Protein AF-A0A550GRB0-F1 (afdb_monomer_lite)

pLDDT: mean 86.87, std 11.33, range [52.47, 97.06]

Radius of gyration: 20.3 Å; chains: 1; bounding box: 44×38×57 Å

Sequence (94 aa):
MKKATAILFLLLFSFMLISNYNGATIRSIVGDSLRVERVSIDADGYTLSGVLFVPSDIQSDDLRPAVVCAHGLTHAKETMSGFALEIVRRGMVA

Foldseek 3Di:
DVVVVVVVVVVVVVVVVVVVVVVVVVVVVLVVQWDWDWDWDDDPPDIDIAIKIAGNPDDPPDDAAEDDDDDDPPDDRCPCVVVQSVCVVVVHMD

Structure (mmCIF, N/CA/C/O back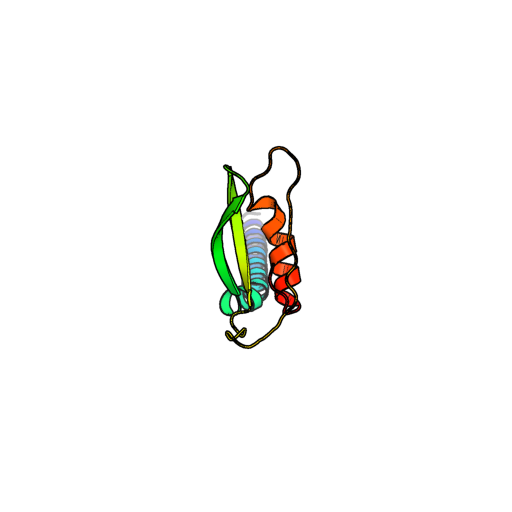bone):
data_AF-A0A550GRB0-F1
#
_entry.id   AF-A0A550GRB0-F1
#
loop_
_atom_site.group_PDB
_atom_site.id
_atom_site.type_symbol
_atom_site.label_atom_id
_atom_site.label_alt_id
_atom_site.label_comp_id
_atom_site.label_asym_id
_atom_site.label_entity_id
_atom_site.label_seq_id
_atom_site.pdbx_PDB_ins_code
_atom_site.Cartn_x
_atom_site.Cartn_y
_atom_site.Cartn_z
_atom_site.occupancy
_atom_site.B_iso_or_equiv
_atom_site.auth_seq_id
_atom_site.auth_comp_id
_atom_site.auth_asym_id
_atom_site.auth_atom_id
_atom_site.pdbx_PDB_model_num
ATOM 1 N N . MET A 1 1 ? -26.128 18.264 39.961 1.00 59.88 1 MET A N 1
ATOM 2 C CA . MET A 1 1 ? -25.414 18.657 38.723 1.00 59.88 1 MET A CA 1
ATOM 3 C C . MET A 1 1 ? -24.051 17.975 38.598 1.00 59.88 1 MET A C 1
ATOM 5 O O . MET A 1 1 ? -23.909 17.170 37.696 1.00 59.88 1 MET A O 1
ATOM 9 N N . LYS A 1 2 ? -23.100 18.152 39.533 1.00 75.75 2 LYS A N 1
ATOM 10 C CA . LYS A 1 2 ? -21.735 17.576 39.430 1.00 75.75 2 LYS A CA 1
ATOM 11 C C . LYS A 1 2 ? -21.661 16.041 39.249 1.00 75.75 2 LYS A C 1
ATOM 13 O O . LYS A 1 2 ? -20.881 15.574 38.430 1.00 75.75 2 LYS A O 1
ATOM 18 N N . LYS A 1 3 ? -22.491 15.256 39.958 1.00 81.94 3 LYS A N 1
ATOM 19 C CA . LYS A 1 3 ? -22.518 13.778 39.828 1.00 81.94 3 LYS A CA 1
ATOM 20 C C . LYS A 1 3 ? -23.028 13.300 38.462 1.00 81.94 3 LYS A C 1
ATOM 22 O O . LYS A 1 3 ? -22.433 12.409 37.876 1.00 81.94 3 LYS A O 1
ATOM 27 N N . ALA A 1 4 ? -24.093 13.914 37.944 1.00 86.56 4 ALA A N 1
ATOM 28 C CA . ALA A 1 4 ? -24.646 13.571 36.631 1.00 86.56 4 ALA A CA 1
ATOM 29 C C . ALA A 1 4 ? -23.654 13.896 35.502 1.00 86.56 4 ALA A C 1
ATOM 31 O O . ALA A 1 4 ? -23.470 13.092 34.596 1.00 86.56 4 ALA A O 1
ATOM 32 N N . THR A 1 5 ? -22.948 15.027 35.604 1.00 91.19 5 THR A N 1
ATOM 33 C CA . THR A 1 5 ? -21.879 15.392 34.665 1.00 91.19 5 THR A CA 1
ATOM 34 C C . THR A 1 5 ? -20.707 14.407 34.718 1.00 91.19 5 THR A C 1
ATOM 36 O O . THR A 1 5 ? -20.203 14.016 33.672 1.00 91.19 5 THR A O 1
ATOM 39 N N . ALA A 1 6 ? -20.305 13.955 35.912 1.00 91.88 6 ALA A N 1
ATOM 40 C CA . ALA A 1 6 ? -19.247 12.952 36.062 1.00 91.88 6 ALA A CA 1
ATOM 41 C C . ALA A 1 6 ? -19.639 11.587 35.467 1.00 91.88 6 ALA A C 1
ATOM 43 O O . ALA A 1 6 ? -18.829 10.955 34.794 1.00 91.88 6 ALA A O 1
ATOM 44 N N . ILE A 1 7 ? -20.890 11.156 35.663 1.00 94.38 7 ILE A N 1
ATOM 45 C CA . ILE A 1 7 ? -21.413 9.916 35.071 1.00 94.38 7 ILE A CA 1
ATOM 46 C C . ILE A 1 7 ? -21.434 10.020 33.543 1.00 94.38 7 ILE A C 1
ATOM 48 O O . ILE A 1 7 ? -20.953 9.113 32.869 1.00 94.38 7 ILE A O 1
ATOM 52 N N . LEU A 1 8 ? -21.928 11.134 32.993 1.00 95.12 8 LEU A N 1
ATOM 53 C CA . LEU A 1 8 ? -21.944 11.360 31.547 1.00 95.12 8 LEU A CA 1
ATOM 54 C C . LEU A 1 8 ? -20.527 11.345 30.957 1.00 95.12 8 LEU A C 1
ATOM 56 O O . LEU A 1 8 ? -20.301 10.723 29.922 1.00 95.12 8 LEU A O 1
ATOM 60 N N . PHE A 1 9 ? -19.568 11.980 31.635 1.00 96.06 9 PHE A N 1
ATOM 61 C CA . PHE A 1 9 ? -18.169 11.978 31.216 1.00 96.06 9 PHE A CA 1
ATOM 62 C C . PHE A 1 9 ? -17.589 10.560 31.165 1.00 96.06 9 PHE A C 1
ATOM 64 O O . PHE A 1 9 ? -17.008 10.177 30.154 1.00 96.06 9 PHE A O 1
ATOM 71 N N . LEU A 1 10 ? -17.790 9.755 32.213 1.00 96.44 10 LEU A N 1
ATOM 72 C CA . LEU A 1 10 ? -17.308 8.370 32.253 1.00 96.44 10 LEU A CA 1
ATOM 73 C C . LEU A 1 10 ? -17.937 7.496 31.163 1.00 96.44 10 LEU A C 1
ATOM 75 O O . LEU A 1 10 ? -17.269 6.616 30.619 1.00 96.44 10 LEU A O 1
ATOM 79 N N . LEU A 1 11 ? -19.202 7.751 30.828 1.00 97.06 11 LEU A N 1
ATOM 80 C CA . LEU A 1 11 ? -19.925 7.017 29.795 1.00 97.06 11 LEU A CA 1
ATOM 81 C C . LEU A 1 11 ? -19.369 7.342 28.401 1.00 97.06 11 LEU A C 1
ATOM 83 O O . LEU A 1 11 ? -19.032 6.429 27.650 1.00 97.06 11 LEU A O 1
ATOM 87 N N . LEU A 1 12 ? -19.175 8.627 28.091 1.00 96.94 12 LEU A N 1
ATOM 88 C CA . LEU A 1 12 ? -18.543 9.064 26.840 1.00 96.94 12 LEU A CA 1
ATOM 89 C C . LEU A 1 12 ? -17.092 8.583 26.734 1.00 96.94 12 LEU A C 1
ATOM 91 O O . LEU A 1 12 ? -16.666 8.130 25.673 1.00 96.94 12 LEU A O 1
ATOM 95 N N . PHE A 1 13 ? -16.347 8.627 27.837 1.00 96.62 13 PHE A N 1
ATOM 96 C CA . PHE A 1 13 ? -14.968 8.155 27.880 1.00 96.62 13 PHE A CA 1
ATOM 97 C C . PHE A 1 13 ? -14.878 6.639 27.662 1.00 96.62 13 PHE A C 1
ATOM 99 O O . PHE A 1 13 ? -14.068 6.186 26.857 1.00 96.62 13 PHE A O 1
ATOM 106 N N . SER A 1 14 ? -15.759 5.848 28.288 1.00 95.94 14 SER A N 1
ATOM 107 C CA . SER A 1 14 ? -15.852 4.407 28.006 1.00 95.94 14 SER A CA 1
ATOM 108 C C . SER A 1 14 ? -16.210 4.137 26.551 1.00 95.94 14 SER A C 1
ATOM 110 O O . SER A 1 14 ? -15.589 3.285 25.923 1.00 95.94 14 SER A O 1
ATOM 112 N N . PHE A 1 15 ? -17.168 4.877 25.987 1.00 96.44 15 PHE A N 1
ATOM 113 C CA . PHE A 1 15 ? -17.549 4.721 24.585 1.00 96.44 15 PHE A CA 1
ATOM 114 C C . PHE A 1 15 ? -16.372 5.012 23.641 1.00 96.44 15 PHE A C 1
ATOM 116 O O . PHE A 1 15 ? -16.116 4.243 22.714 1.00 96.44 15 PHE A O 1
ATOM 123 N N . MET A 1 16 ? -15.592 6.060 23.927 1.00 96.12 16 MET A N 1
ATOM 124 C CA . MET A 1 16 ? -14.361 6.378 23.200 1.00 96.12 16 MET A CA 1
ATOM 125 C C . MET A 1 16 ? -13.354 5.220 23.269 1.00 96.12 16 MET A C 1
ATOM 127 O O . MET A 1 16 ? -12.856 4.784 22.232 1.00 96.12 16 MET A O 1
ATOM 131 N N . LEU A 1 17 ? -13.094 4.668 24.459 1.00 94.88 17 LEU A N 1
ATOM 132 C CA . LEU A 1 17 ? -12.156 3.552 24.628 1.00 94.88 17 LEU A CA 1
ATOM 133 C C . LEU A 1 17 ? -12.616 2.283 23.898 1.00 94.88 17 LEU A C 1
ATOM 135 O O . LEU A 1 17 ? -11.814 1.650 23.210 1.00 94.88 17 LEU A O 1
ATOM 139 N N . ILE A 1 18 ? -13.905 1.943 23.992 1.00 93.75 18 ILE A N 1
ATOM 140 C CA . ILE A 1 18 ? -14.492 0.786 23.304 1.00 93.75 18 ILE A CA 1
ATOM 141 C C . ILE A 1 18 ? -14.381 0.966 21.787 1.00 93.75 18 ILE A C 1
ATOM 143 O O . ILE A 1 18 ? -13.948 0.047 21.092 1.00 93.75 18 ILE A O 1
ATOM 147 N N . SER A 1 19 ? -14.718 2.144 21.257 1.00 88.25 19 SER A N 1
ATOM 148 C CA . SER A 1 19 ? -14.611 2.416 19.818 1.00 88.25 19 SER A CA 1
ATOM 149 C C . SER A 1 19 ? -13.167 2.301 19.310 1.00 88.25 19 SER A C 1
ATOM 151 O O . SER A 1 19 ? -12.925 1.678 18.277 1.00 88.25 19 SER A O 1
ATOM 153 N N . ASN A 1 20 ? -12.193 2.802 20.078 1.00 87.38 20 ASN A N 1
ATOM 154 C CA . ASN A 1 20 ? -10.777 2.710 19.737 1.00 87.38 20 ASN A CA 1
ATOM 155 C C . ASN A 1 20 ? -10.266 1.260 19.747 1.00 87.38 20 ASN A C 1
ATOM 157 O O . ASN A 1 20 ? -9.535 0.863 18.842 1.00 87.38 20 ASN A O 1
ATOM 161 N N . TYR A 1 21 ? -10.680 0.451 20.729 1.00 85.81 21 TYR A N 1
ATOM 162 C CA . TYR A 1 21 ? -10.324 -0.969 20.791 1.00 85.81 21 TYR A CA 1
ATOM 163 C C . TYR A 1 21 ? -10.863 -1.752 19.583 1.00 85.81 21 TYR A C 1
ATOM 165 O O . TYR A 1 21 ? -10.113 -2.487 18.945 1.00 85.81 21 TYR A O 1
ATOM 173 N N . ASN A 1 22 ? -12.130 -1.534 19.212 1.00 80.19 22 ASN A N 1
ATOM 174 C CA . ASN A 1 22 ? -12.727 -2.162 18.027 1.00 80.19 22 ASN A CA 1
ATOM 175 C C . ASN A 1 22 ? -12.051 -1.706 16.719 1.00 80.19 22 ASN A C 1
ATOM 177 O O . ASN A 1 22 ? -11.843 -2.503 15.807 1.00 80.19 22 ASN A O 1
ATOM 181 N N . GLY A 1 23 ? -11.658 -0.432 16.619 1.00 74.19 23 GLY A N 1
ATOM 182 C CA . GLY A 1 23 ? -10.882 0.057 15.477 1.00 74.19 23 GLY A CA 1
ATOM 183 C C . GLY A 1 23 ? -9.491 -0.582 15.382 1.00 74.19 23 GLY A C 1
ATOM 184 O O . GLY A 1 23 ? -8.991 -0.831 14.282 1.00 74.19 23 GLY A O 1
ATOM 185 N N . ALA A 1 24 ? -8.865 -0.881 16.523 1.00 66.25 24 ALA A N 1
ATOM 186 C CA . ALA A 1 24 ? -7.559 -1.527 16.574 1.00 66.25 24 ALA A CA 1
ATOM 187 C C . ALA A 1 24 ? -7.608 -2.996 16.126 1.00 66.25 24 ALA A C 1
ATOM 189 O O . ALA A 1 24 ? -6.722 -3.413 15.385 1.00 66.25 24 ALA A O 1
ATOM 190 N N . THR A 1 25 ? -8.640 -3.759 16.497 1.00 64.56 25 THR A N 1
ATOM 191 C CA . THR A 1 25 ? -8.786 -5.169 16.084 1.00 64.56 25 THR A CA 1
ATOM 192 C C . THR A 1 25 ? -9.108 -5.323 14.598 1.00 64.56 25 THR A C 1
ATOM 194 O O . THR A 1 25 ? -8.573 -6.212 13.940 1.00 64.56 25 THR A O 1
ATOM 197 N N . ILE A 1 26 ? -9.902 -4.420 14.014 1.00 62.91 26 ILE A N 1
ATOM 198 C CA . ILE A 1 26 ? -10.137 -4.408 12.558 1.00 62.91 26 ILE A CA 1
ATOM 199 C C . ILE A 1 26 ? -8.834 -4.110 11.797 1.00 62.91 26 ILE A C 1
ATOM 201 O O . ILE A 1 26 ? -8.573 -4.704 10.752 1.00 62.91 26 ILE A O 1
ATOM 205 N N . ARG A 1 27 ? -7.989 -3.217 12.332 1.00 56.50 27 ARG A N 1
ATOM 206 C CA . ARG A 1 27 ? -6.662 -2.925 11.769 1.00 56.50 27 ARG A CA 1
ATOM 207 C C . ARG A 1 27 ? -5.655 -4.057 11.983 1.00 56.50 27 ARG A C 1
ATOM 209 O O . ARG A 1 27 ? -4.819 -4.265 11.109 1.00 56.50 27 ARG A O 1
ATOM 216 N N . SER A 1 28 ? -5.705 -4.777 13.106 1.00 52.47 28 SER A N 1
ATOM 217 C CA . SER A 1 28 ? -4.722 -5.823 13.423 1.00 52.47 28 SER A CA 1
ATOM 218 C C . SER A 1 28 ? -4.838 -7.046 12.517 1.00 52.47 28 SER A C 1
ATOM 220 O O . SER A 1 28 ? -3.816 -7.652 12.224 1.00 52.47 28 SER A O 1
ATOM 222 N N . ILE A 1 29 ? -6.034 -7.348 11.990 1.00 53.72 29 ILE A N 1
ATOM 223 C CA . ILE A 1 29 ? -6.214 -8.381 10.949 1.00 53.72 29 ILE A CA 1
ATOM 224 C C . ILE A 1 29 ? -5.335 -8.087 9.726 1.00 53.72 29 ILE A C 1
ATOM 226 O O . ILE A 1 29 ? -4.865 -9.009 9.076 1.00 53.72 29 ILE A O 1
ATOM 230 N N . VAL A 1 30 ? -5.096 -6.808 9.429 1.00 53.44 30 VAL A N 1
ATOM 231 C CA . VAL A 1 30 ? -4.257 -6.388 8.303 1.00 53.44 30 VAL A CA 1
ATOM 232 C C . VAL A 1 30 ? -2.789 -6.231 8.713 1.00 53.44 30 VAL A C 1
ATOM 234 O O . VAL A 1 30 ? -1.903 -6.469 7.905 1.00 53.44 30 VAL A O 1
ATOM 237 N N . GLY A 1 31 ? -2.516 -5.831 9.959 1.00 53.72 31 GLY A N 1
ATOM 238 C CA . GLY A 1 31 ? -1.160 -5.569 10.453 1.00 53.72 31 GLY A CA 1
ATOM 239 C C . GLY A 1 31 ? -0.289 -6.816 10.629 1.00 53.72 31 GLY A C 1
ATOM 240 O O . GLY A 1 31 ? 0.891 -6.761 10.303 1.00 53.72 31 GLY A O 1
ATOM 241 N N . ASP A 1 32 ? -0.857 -7.934 11.091 1.00 59.22 32 ASP A N 1
ATOM 242 C CA . ASP A 1 32 ? -0.105 -9.192 11.262 1.00 59.22 32 ASP A CA 1
ATOM 243 C C . ASP A 1 32 ? 0.154 -9.913 9.930 1.00 59.22 32 ASP A C 1
ATOM 245 O O . ASP A 1 32 ? 1.049 -10.754 9.830 1.00 59.22 32 ASP A O 1
ATOM 249 N N . SER A 1 33 ? -0.610 -9.577 8.885 1.00 71.44 33 SER A N 1
ATOM 250 C CA . SER A 1 33 ? -0.557 -10.253 7.591 1.00 71.44 33 SER A CA 1
ATOM 251 C C . SER A 1 33 ? 0.119 -9.437 6.482 1.00 71.44 33 SER A C 1
ATOM 253 O O . SER A 1 33 ? -0.114 -9.702 5.302 1.00 71.44 33 SER A O 1
ATOM 255 N N . LEU A 1 34 ? 0.892 -8.403 6.826 1.00 85.06 34 LEU A N 1
ATOM 256 C CA . LEU A 1 34 ? 1.380 -7.414 5.865 1.00 85.06 34 LEU A CA 1
ATOM 257 C C . LEU A 1 34 ? 2.857 -7.083 6.077 1.00 85.06 34 LEU A C 1
ATOM 259 O O . LEU A 1 34 ? 3.263 -6.603 7.134 1.00 85.06 34 LEU A O 1
ATOM 263 N N . ARG A 1 35 ? 3.649 -7.249 5.022 1.00 88.00 35 ARG A N 1
ATOM 264 C CA . ARG A 1 35 ? 5.025 -6.763 4.937 1.00 88.00 35 ARG A CA 1
ATOM 265 C C . ARG A 1 35 ? 5.046 -5.471 4.126 1.00 88.00 35 ARG A C 1
ATOM 267 O O . ARG A 1 35 ? 4.527 -5.428 3.014 1.00 88.00 35 ARG A O 1
ATOM 274 N N . VAL A 1 36 ? 5.624 -4.415 4.695 1.00 91.12 36 VAL A N 1
ATOM 275 C CA . VAL A 1 36 ? 5.743 -3.103 4.043 1.00 91.12 36 VAL A CA 1
ATOM 276 C C . VAL A 1 36 ? 7.213 -2.773 3.851 1.00 91.12 36 VAL A C 1
ATOM 278 O O . VAL A 1 36 ? 7.974 -2.725 4.818 1.00 91.12 36 VAL A O 1
ATOM 281 N N . GLU A 1 37 ? 7.607 -2.515 2.612 1.00 91.81 37 GLU A N 1
ATOM 282 C CA . GLU A 1 37 ? 8.990 -2.246 2.232 1.00 91.81 37 GLU A CA 1
ATOM 283 C C . GLU A 1 37 ? 9.100 -0.917 1.487 1.00 91.81 37 GLU A C 1
ATOM 285 O O . GLU A 1 37 ? 8.179 -0.480 0.801 1.00 91.81 37 GLU A O 1
ATOM 290 N N . ARG A 1 38 ? 10.245 -0.245 1.617 1.00 94.25 38 ARG A N 1
ATOM 291 C CA . ARG A 1 38 ? 10.573 0.890 0.750 1.00 94.25 38 ARG A CA 1
ATOM 292 C C . ARG A 1 38 ? 11.382 0.369 -0.418 1.00 94.25 38 ARG A C 1
ATOM 294 O O . ARG A 1 38 ? 12.401 -0.280 -0.207 1.00 94.25 38 ARG A O 1
ATOM 301 N N . VAL A 1 39 ? 10.945 0.702 -1.623 1.00 94.88 39 VAL A N 1
ATOM 302 C CA . VAL A 1 39 ? 11.604 0.276 -2.856 1.00 94.88 39 VAL A CA 1
ATOM 303 C C . VAL A 1 39 ? 12.168 1.476 -3.597 1.00 94.88 39 VAL A C 1
ATOM 305 O O . VAL A 1 39 ? 11.625 2.582 -3.540 1.00 94.88 39 VAL A O 1
ATOM 308 N N . SER A 1 40 ? 13.279 1.236 -4.279 1.00 94.69 40 SER A N 1
ATOM 309 C CA . SER A 1 40 ? 13.962 2.196 -5.133 1.00 94.69 40 SER A CA 1
ATOM 310 C C . SER A 1 40 ? 14.110 1.552 -6.502 1.00 94.69 40 SER A C 1
ATOM 312 O O . SER A 1 40 ? 14.660 0.458 -6.606 1.00 94.69 40 SER A O 1
ATOM 314 N N . ILE A 1 41 ? 13.577 2.202 -7.525 1.00 93.94 41 ILE A N 1
ATOM 315 C CA . ILE A 1 41 ? 13.475 1.679 -8.883 1.00 93.94 41 ILE A CA 1
ATOM 316 C C . ILE A 1 41 ? 14.275 2.617 -9.781 1.00 93.94 41 ILE A C 1
ATOM 318 O O . ILE A 1 41 ? 14.060 3.830 -9.761 1.00 93.94 41 ILE A O 1
ATOM 322 N N . ASP A 1 42 ? 15.216 2.054 -10.532 1.00 94.94 42 ASP A N 1
ATOM 323 C CA . ASP A 1 42 ? 15.950 2.800 -11.550 1.00 94.94 42 ASP A CA 1
ATOM 324 C C . ASP A 1 42 ? 15.027 3.089 -12.740 1.00 94.94 42 ASP A C 1
ATOM 326 O O . ASP A 1 42 ? 14.303 2.206 -13.204 1.00 94.94 42 ASP A O 1
ATOM 330 N N . ALA A 1 43 ? 15.004 4.341 -13.183 1.00 91.12 43 ALA A N 1
ATOM 331 C CA . ALA A 1 43 ? 14.089 4.840 -14.197 1.00 91.12 43 ALA A CA 1
ATOM 332 C C . ALA A 1 43 ? 14.807 5.858 -15.093 1.00 91.12 43 ALA A C 1
ATOM 334 O O . ALA A 1 43 ? 14.735 7.061 -14.849 1.00 91.12 43 ALA A O 1
ATOM 335 N N . ASP A 1 44 ? 15.505 5.365 -16.120 1.00 91.38 44 ASP A N 1
ATOM 336 C CA . ASP A 1 44 ? 16.154 6.146 -17.185 1.00 91.38 44 ASP A CA 1
ATOM 337 C C . ASP A 1 44 ? 16.868 7.419 -16.690 1.00 91.38 44 ASP A C 1
ATOM 339 O O . ASP A 1 44 ? 16.567 8.543 -17.097 1.00 91.38 44 ASP A O 1
ATOM 343 N N . GLY A 1 45 ? 17.830 7.242 -15.779 1.00 93.06 45 GLY A N 1
ATOM 344 C CA . GLY A 1 45 ? 18.624 8.340 -15.212 1.00 93.06 45 GLY A CA 1
ATOM 345 C C . GLY A 1 45 ? 17.979 9.041 -14.012 1.00 93.06 45 GLY A C 1
ATOM 346 O O . GLY A 1 45 ? 18.577 9.953 -13.440 1.00 93.06 45 GLY A O 1
ATOM 347 N N . TYR A 1 46 ? 16.796 8.593 -13.595 1.00 92.62 46 TYR A N 1
ATOM 348 C CA . TYR A 1 46 ? 16.122 8.998 -12.369 1.00 92.62 46 TYR A CA 1
ATOM 349 C C . TYR A 1 46 ? 15.921 7.804 -11.440 1.00 92.62 46 TYR A C 1
ATOM 351 O O . TYR A 1 46 ? 15.944 6.648 -11.846 1.00 92.62 46 TYR A O 1
ATOM 359 N N . THR A 1 47 ? 15.681 8.088 -10.164 1.00 93.44 47 THR A N 1
ATOM 360 C CA . THR A 1 47 ? 15.349 7.063 -9.177 1.00 93.44 47 THR A CA 1
ATOM 361 C C . THR A 1 47 ? 13.932 7.287 -8.680 1.00 93.44 47 THR A C 1
ATOM 363 O O . THR A 1 47 ? 13.643 8.287 -8.019 1.00 93.44 47 THR A O 1
ATOM 366 N N . LEU A 1 48 ? 13.043 6.348 -8.991 1.00 93.00 48 LEU A N 1
ATOM 367 C CA . LEU A 1 48 ? 11.690 6.330 -8.462 1.00 93.00 48 LEU A CA 1
ATOM 368 C C . LEU A 1 48 ? 11.696 5.661 -7.087 1.00 93.00 48 LEU A C 1
ATOM 370 O O . LEU A 1 48 ? 12.244 4.577 -6.911 1.00 93.00 48 LEU A O 1
ATOM 374 N N . SER A 1 49 ? 11.053 6.291 -6.108 1.00 93.62 49 SER A N 1
ATOM 375 C CA . SER A 1 49 ? 10.868 5.700 -4.780 1.00 93.62 49 SER A CA 1
ATOM 376 C C . SER A 1 49 ? 9.417 5.278 -4.579 1.00 93.62 49 SER A C 1
ATOM 378 O O . SER A 1 49 ? 8.501 6.027 -4.917 1.00 93.62 49 SER A O 1
ATOM 380 N N . GLY A 1 50 ? 9.211 4.098 -4.000 1.00 94.50 50 GLY A N 1
ATOM 381 C CA . GLY A 1 50 ? 7.895 3.515 -3.754 1.00 94.50 50 GLY A CA 1
ATOM 382 C C . GLY A 1 50 ? 7.774 2.907 -2.360 1.00 94.50 50 GLY A C 1
ATOM 383 O O . GLY A 1 50 ? 8.763 2.743 -1.638 1.00 94.50 50 GLY A O 1
ATOM 384 N N . VAL A 1 51 ? 6.537 2.607 -1.974 1.00 95.75 51 VAL A N 1
ATOM 385 C CA . VAL A 1 51 ? 6.225 1.769 -0.814 1.00 95.75 51 VAL A CA 1
ATOM 386 C C . VAL A 1 51 ? 5.543 0.526 -1.355 1.00 95.75 51 VAL A C 1
ATOM 388 O O . VAL A 1 51 ? 4.538 0.653 -2.042 1.00 95.75 51 VAL A O 1
ATOM 391 N N . LEU A 1 52 ? 6.120 -0.635 -1.075 1.00 94.12 52 LEU A N 1
ATOM 392 C CA . LEU A 1 52 ? 5.644 -1.935 -1.516 1.00 94.12 52 LEU A CA 1
ATOM 393 C C . LEU A 1 52 ? 4.900 -2.612 -0.367 1.00 94.12 52 LEU A C 1
ATOM 395 O O . LEU A 1 52 ? 5.457 -2.789 0.718 1.00 94.12 52 LEU A O 1
ATOM 399 N N . PHE A 1 53 ? 3.659 -3.002 -0.617 1.00 93.06 53 PHE A N 1
ATOM 400 C CA . PHE A 1 53 ? 2.792 -3.710 0.308 1.00 93.06 53 PHE A CA 1
ATOM 401 C C . PHE A 1 53 ? 2.632 -5.159 -0.163 1.00 93.06 53 PHE A C 1
ATOM 403 O O . PHE A 1 53 ? 2.104 -5.427 -1.243 1.00 93.06 53 PHE A O 1
ATOM 410 N N . VAL A 1 54 ? 3.081 -6.107 0.660 1.00 90.75 54 VAL A N 1
ATOM 411 C CA . VAL A 1 54 ? 3.095 -7.540 0.338 1.00 90.75 54 VAL A CA 1
ATOM 412 C C . VAL A 1 54 ? 2.294 -8.314 1.391 1.00 90.75 54 VAL A C 1
ATOM 414 O O . VAL A 1 54 ? 2.580 -8.168 2.584 1.00 90.75 54 VAL A O 1
ATOM 417 N N . PRO A 1 55 ? 1.317 -9.152 0.998 1.00 88.06 55 PRO A N 1
ATOM 418 C CA . PRO A 1 55 ? 0.730 -10.138 1.902 1.00 88.06 55 PRO A CA 1
ATOM 419 C C . PRO A 1 55 ? 1.815 -11.020 2.544 1.00 88.06 55 PRO A C 1
ATOM 421 O O . PRO A 1 55 ? 2.726 -11.486 1.860 1.00 88.06 55 PRO A O 1
ATOM 424 N N . SER A 1 56 ? 1.745 -11.268 3.852 1.00 83.12 56 SER A N 1
ATOM 425 C CA . SER A 1 56 ? 2.777 -12.033 4.573 1.00 83.12 56 SER A CA 1
ATOM 426 C C . SER A 1 56 ? 2.815 -13.523 4.216 1.00 83.12 56 SER A C 1
ATOM 428 O O . SER A 1 56 ? 3.795 -14.196 4.531 1.00 83.12 56 SER A O 1
ATOM 430 N N . ASP A 1 57 ? 1.771 -14.034 3.564 1.00 82.31 57 ASP A N 1
ATOM 431 C CA . ASP A 1 57 ? 1.625 -15.429 3.157 1.00 82.31 57 ASP A CA 1
ATOM 432 C C . ASP A 1 57 ? 2.232 -15.732 1.774 1.00 82.31 57 ASP A C 1
ATOM 434 O O . ASP A 1 57 ? 2.372 -16.903 1.422 1.00 82.31 57 ASP A O 1
ATOM 438 N N . ILE A 1 58 ? 2.642 -14.706 1.013 1.00 82.12 58 ILE A N 1
ATOM 439 C CA . ILE A 1 58 ? 3.318 -14.875 -0.283 1.00 82.12 58 ILE A CA 1
ATOM 440 C C . ILE A 1 58 ? 4.690 -15.532 -0.100 1.00 82.12 58 ILE A C 1
ATOM 442 O O . ILE A 1 58 ? 5.545 -15.038 0.642 1.00 82.12 58 ILE A O 1
ATOM 446 N N . GLN A 1 59 ? 4.914 -16.607 -0.856 1.00 77.25 59 GLN A N 1
ATOM 447 C CA . GLN A 1 59 ? 6.218 -17.244 -1.050 1.00 77.25 59 GLN A CA 1
ATOM 448 C C . GLN A 1 59 ? 6.829 -16.831 -2.396 1.00 77.25 59 GLN A C 1
ATOM 450 O O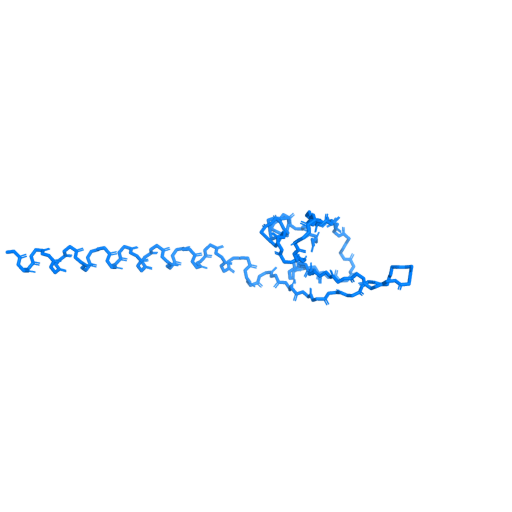 . GLN A 1 59 ? 6.152 -16.289 -3.265 1.00 77.25 59 GLN A O 1
ATOM 455 N N . SER A 1 60 ? 8.130 -17.065 -2.575 1.00 75.31 60 SER A N 1
ATOM 456 C CA . SER A 1 60 ? 8.879 -16.644 -3.771 1.00 75.31 60 SER A CA 1
ATOM 457 C C . SER A 1 60 ? 8.406 -17.271 -5.090 1.00 75.31 60 SER A C 1
ATOM 459 O O . SER A 1 60 ? 8.741 -16.759 -6.154 1.00 75.31 60 SER A O 1
ATOM 461 N N . ASP A 1 61 ? 7.665 -18.376 -5.033 1.00 81.69 61 ASP A N 1
ATOM 462 C CA . ASP A 1 61 ? 7.081 -19.091 -6.171 1.00 81.69 61 ASP A CA 1
ATOM 463 C C . ASP A 1 61 ? 5.589 -18.770 -6.402 1.00 81.69 61 ASP A C 1
ATOM 465 O O . ASP A 1 61 ? 4.999 -19.257 -7.368 1.00 81.69 61 ASP A O 1
ATOM 469 N N . ASP A 1 62 ? 4.984 -17.921 -5.563 1.00 82.62 62 ASP A N 1
ATOM 470 C CA . ASP A 1 62 ? 3.578 -17.520 -5.659 1.00 82.62 62 ASP A CA 1
ATOM 471 C C . ASP A 1 62 ? 3.405 -16.320 -6.614 1.00 82.62 62 ASP A C 1
ATOM 473 O O . ASP A 1 62 ? 3.799 -15.186 -6.326 1.00 82.62 62 ASP A O 1
ATOM 477 N N . LEU A 1 63 ? 2.806 -16.571 -7.783 1.00 81.25 63 LEU A N 1
ATOM 478 C CA . LEU A 1 63 ? 2.551 -15.564 -8.816 1.00 81.25 63 LEU A CA 1
ATOM 479 C C . LEU A 1 63 ? 1.227 -14.834 -8.555 1.00 81.25 63 LEU A C 1
ATOM 481 O O . LEU A 1 63 ? 0.197 -15.138 -9.162 1.00 81.25 63 LEU A O 1
ATOM 485 N N . ARG A 1 64 ? 1.260 -13.833 -7.671 1.00 86.88 64 ARG A N 1
ATOM 486 C CA . ARG A 1 64 ? 0.103 -12.963 -7.405 1.00 86.88 64 ARG A CA 1
ATOM 487 C C . ARG A 1 64 ? 0.098 -11.711 -8.291 1.00 86.88 64 ARG A C 1
ATOM 489 O O . ARG A 1 64 ? 1.165 -11.215 -8.657 1.00 86.88 64 ARG A O 1
ATOM 496 N N . PRO A 1 65 ? -1.082 -11.156 -8.627 1.00 92.56 65 PRO A N 1
ATOM 497 C CA . PRO A 1 65 ? -1.157 -9.903 -9.369 1.00 92.56 65 PRO A CA 1
ATOM 498 C C . PRO A 1 65 ? -0.535 -8.758 -8.566 1.00 92.56 65 PRO A C 1
ATOM 500 O O . PRO A 1 65 ? -0.739 -8.667 -7.353 1.00 92.56 65 PRO A O 1
ATOM 503 N N . ALA A 1 66 ? 0.154 -7.855 -9.263 1.00 93.00 66 ALA A N 1
ATOM 504 C CA . ALA A 1 66 ? 0.660 -6.608 -8.702 1.00 93.00 66 ALA A CA 1
ATOM 505 C C . ALA A 1 66 ? -0.107 -5.409 -9.279 1.00 93.00 66 ALA A C 1
ATOM 507 O O . ALA A 1 66 ? -0.362 -5.352 -10.484 1.00 93.00 66 ALA A O 1
ATOM 508 N N . VAL A 1 67 ? -0.461 -4.445 -8.428 1.00 95.38 67 VAL A N 1
ATOM 509 C CA . VAL A 1 67 ? -1.180 -3.224 -8.816 1.00 95.38 67 VAL A CA 1
ATOM 510 C C . VAL A 1 67 ? -0.360 -2.001 -8.433 1.00 95.38 67 VAL A C 1
ATOM 512 O O . VAL A 1 67 ? -0.129 -1.751 -7.261 1.00 95.38 67 VAL A O 1
ATOM 515 N N . VAL A 1 68 ? 0.024 -1.184 -9.412 1.00 95.00 68 VAL A N 1
ATOM 516 C CA . VAL A 1 68 ? 0.778 0.047 -9.140 1.00 95.00 68 VAL A CA 1
ATOM 517 C C . VAL A 1 68 ? -0.175 1.178 -8.757 1.00 95.00 68 VAL A C 1
ATOM 519 O O . VAL A 1 68 ? -1.003 1.608 -9.561 1.00 95.00 68 VAL A O 1
ATOM 522 N N . CYS A 1 69 ? -0.023 1.701 -7.541 1.00 94.38 69 CYS A N 1
ATOM 523 C CA . CYS A 1 69 ? -0.785 2.850 -7.060 1.00 94.38 69 CYS A CA 1
ATOM 524 C C . CYS A 1 69 ? 0.014 4.153 -7.224 1.00 94.38 69 CYS A C 1
ATOM 526 O O . CYS A 1 69 ? 0.876 4.472 -6.407 1.00 94.38 69 CYS A O 1
ATOM 528 N N . ALA A 1 70 ? -0.294 4.936 -8.257 1.00 93.38 70 ALA A N 1
ATOM 529 C CA . ALA A 1 70 ? 0.340 6.233 -8.490 1.00 93.38 70 ALA A CA 1
ATOM 530 C C . ALA A 1 70 ? -0.459 7.378 -7.847 1.00 93.38 70 ALA A C 1
ATOM 532 O O . ALA A 1 70 ? -1.681 7.452 -7.977 1.00 93.38 70 ALA A O 1
ATOM 533 N N . HIS A 1 71 ? 0.236 8.291 -7.169 1.00 92.75 71 HIS A N 1
ATOM 534 C CA . HIS A 1 71 ? -0.361 9.522 -6.657 1.00 92.75 71 HIS A CA 1
ATOM 535 C C . HIS A 1 71 ? -0.375 10.626 -7.729 1.00 92.75 71 HIS A C 1
ATOM 537 O O . HIS A 1 71 ? 0.377 10.587 -8.701 1.00 92.75 71 HIS A O 1
ATOM 543 N N . GLY A 1 72 ? -1.215 11.646 -7.531 1.00 90.19 72 GLY A N 1
ATOM 544 C CA . GLY A 1 72 ? -1.236 12.844 -8.378 1.00 90.19 72 GLY A CA 1
ATOM 545 C C . GLY A 1 72 ? -0.057 13.794 -8.127 1.00 90.19 72 GLY A C 1
ATOM 546 O O . GLY A 1 72 ? 0.794 13.555 -7.268 1.00 90.19 72 GLY A O 1
ATOM 547 N N . LEU A 1 73 ? -0.018 14.910 -8.858 1.00 91.06 73 LEU A N 1
ATOM 548 C CA . LEU A 1 73 ? 1.013 15.942 -8.706 1.00 91.06 73 LEU A CA 1
ATOM 549 C C . LEU A 1 73 ? 1.094 16.446 -7.249 1.00 91.06 73 LEU A C 1
ATOM 551 O O . LEU A 1 73 ? 0.071 16.604 -6.592 1.00 91.06 73 LEU A O 1
ATOM 555 N N . THR A 1 74 ? 2.306 16.741 -6.764 1.00 90.38 74 THR A N 1
ATOM 556 C CA . THR A 1 74 ? 2.6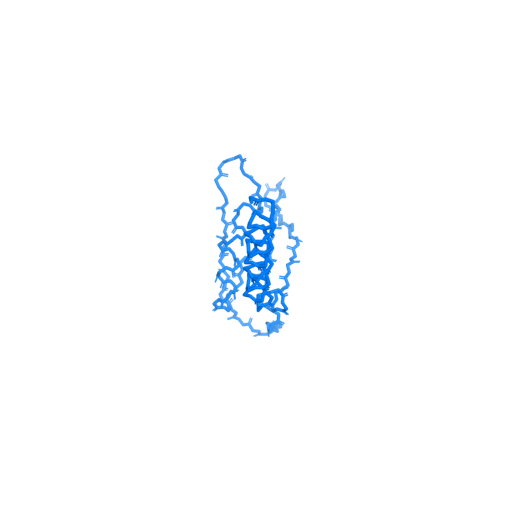08 17.294 -5.418 1.00 90.38 74 THR A CA 1
ATOM 557 C C . THR A 1 74 ? 2.324 16.396 -4.208 1.00 90.38 74 THR A C 1
ATOM 559 O O . THR A 1 74 ? 2.337 16.865 -3.071 1.00 90.38 74 THR A O 1
ATOM 562 N N . HIS A 1 75 ? 2.130 15.09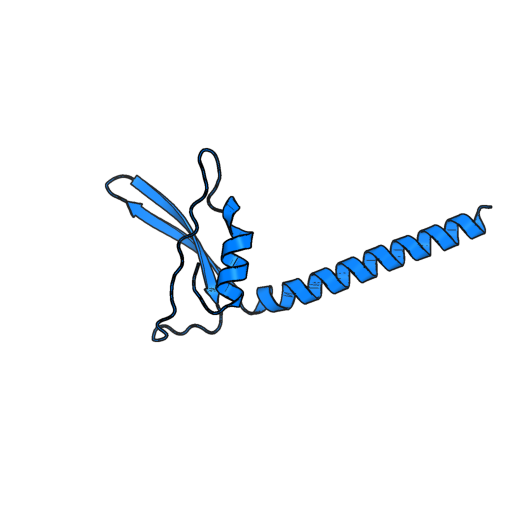8 -4.422 1.00 90.44 75 HIS A N 1
ATOM 563 C CA . HIS A 1 75 ? 1.957 14.131 -3.340 1.00 90.44 75 HIS A CA 1
ATOM 564 C C . HIS A 1 75 ? 3.202 13.268 -3.118 1.00 90.44 75 HIS A C 1
ATOM 566 O O . HIS A 1 75 ? 4.135 13.273 -3.919 1.00 90.44 75 HIS A O 1
ATOM 572 N N . ALA A 1 76 ? 3.216 12.559 -1.990 1.00 90.75 76 ALA A N 1
ATOM 573 C CA . ALA A 1 76 ? 4.252 11.595 -1.653 1.00 90.75 76 ALA A CA 1
ATOM 574 C C . ALA A 1 76 ? 3.771 10.170 -1.968 1.00 90.75 76 ALA A C 1
ATOM 576 O O . ALA A 1 76 ? 2.568 9.905 -2.039 1.00 90.75 76 ALA A O 1
ATOM 577 N N . LYS A 1 77 ? 4.714 9.230 -2.087 1.00 90.38 77 LYS A N 1
ATOM 578 C CA . LYS A 1 77 ? 4.443 7.800 -2.327 1.00 90.38 77 LYS A CA 1
ATOM 579 C C . LYS A 1 77 ? 3.479 7.177 -1.308 1.00 90.38 77 LYS A C 1
ATOM 581 O O . LYS A 1 77 ? 2.749 6.250 -1.632 1.00 90.38 77 LYS A O 1
ATOM 586 N N . GLU A 1 78 ? 3.415 7.718 -0.094 1.00 93.25 78 GLU A N 1
ATOM 587 C CA . GLU A 1 78 ? 2.547 7.242 0.980 1.00 93.25 78 GLU A CA 1
ATOM 588 C C . GLU A 1 78 ? 1.069 7.648 0.803 1.00 93.25 78 GLU A C 1
ATOM 590 O O . GLU A 1 78 ? 0.199 7.050 1.438 1.00 93.25 78 GLU A O 1
ATOM 595 N N . THR A 1 79 ? 0.745 8.624 -0.056 1.00 95.00 79 THR A N 1
ATOM 596 C CA . THR A 1 79 ? -0.626 9.151 -0.209 1.00 95.00 79 THR A CA 1
ATOM 597 C C . THR A 1 79 ? -1.627 8.080 -0.658 1.00 95.00 79 THR A C 1
ATOM 599 O O . THR A 1 79 ? -2.793 8.137 -0.273 1.00 95.00 79 THR A O 1
ATOM 602 N N . MET A 1 80 ? -1.178 7.059 -1.394 1.00 94.38 80 MET A N 1
ATOM 603 C CA . MET A 1 80 ? -2.034 5.963 -1.864 1.00 94.38 80 MET A CA 1
ATOM 604 C C . MET A 1 80 ? -2.080 4.745 -0.924 1.00 94.38 80 MET A C 1
ATOM 606 O O . MET A 1 80 ? -2.734 3.756 -1.251 1.00 94.38 80 MET A O 1
ATOM 610 N N . SER A 1 81 ? -1.452 4.802 0.260 1.00 92.62 81 SER A N 1
ATOM 611 C CA . SER A 1 81 ? -1.307 3.635 1.156 1.00 92.62 81 SER A CA 1
ATOM 612 C C . SER A 1 81 ? -2.639 2.990 1.549 1.00 92.62 81 SER A C 1
ATOM 614 O O . SER A 1 81 ? -2.714 1.776 1.697 1.00 92.62 81 SER A O 1
ATOM 616 N N . GLY A 1 82 ? -3.707 3.781 1.702 1.00 90.75 82 GLY A N 1
ATOM 617 C CA . GLY A 1 82 ? -5.036 3.252 2.029 1.00 90.75 82 GLY A CA 1
ATOM 618 C C . GLY A 1 82 ? -5.617 2.363 0.924 1.00 90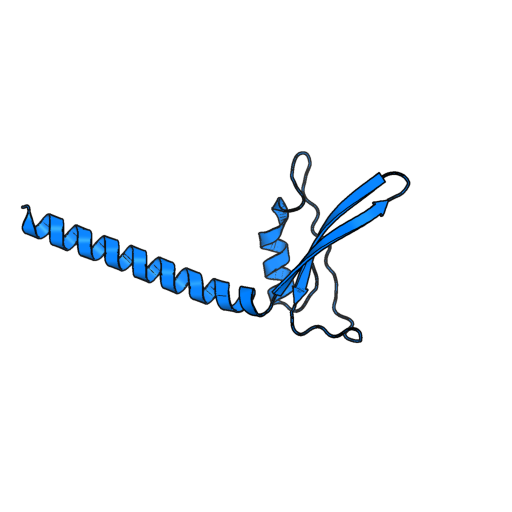.75 82 GLY A C 1
ATOM 619 O O . GLY A 1 82 ? -6.214 1.331 1.219 1.00 90.75 82 GLY A O 1
ATOM 620 N N . PHE A 1 83 ? -5.396 2.727 -0.343 1.00 92.38 83 PHE A N 1
ATOM 621 C CA . PHE A 1 83 ? -5.809 1.919 -1.492 1.00 92.38 83 PHE A CA 1
ATOM 622 C C . PHE A 1 83 ? -4.946 0.662 -1.618 1.00 92.38 83 PHE A C 1
ATOM 624 O O . PHE A 1 83 ? -5.488 -0.431 -1.775 1.00 92.38 83 PHE A O 1
ATOM 631 N N . ALA A 1 84 ? -3.624 0.808 -1.476 1.00 93.31 84 ALA A N 1
ATOM 632 C CA . ALA A 1 84 ? -2.685 -0.312 -1.505 1.00 93.31 84 ALA A CA 1
ATOM 633 C C . ALA A 1 84 ? -3.023 -1.364 -0.435 1.00 93.31 84 ALA A C 1
ATOM 635 O O . ALA A 1 84 ? -3.077 -2.557 -0.723 1.00 93.31 84 ALA A O 1
ATOM 636 N N . LEU A 1 85 ? -3.368 -0.924 0.777 1.00 90.69 85 LEU A N 1
ATOM 637 C CA . LEU A 1 85 ? -3.770 -1.805 1.872 1.00 90.69 85 LEU A CA 1
ATOM 638 C C . LEU A 1 85 ? -5.004 -2.653 1.529 1.00 90.69 85 LEU A C 1
ATOM 640 O O . LEU A 1 85 ? -5.067 -3.841 1.838 1.00 90.69 85 LEU A O 1
ATOM 644 N N . GLU A 1 86 ? -5.992 -2.047 0.877 1.00 90.06 86 GLU A N 1
ATOM 645 C CA . GLU A 1 86 ? -7.236 -2.712 0.495 1.00 90.06 86 GLU A CA 1
ATOM 646 C C . GLU A 1 86 ? -7.013 -3.681 -0.684 1.00 90.06 86 GLU A C 1
ATOM 648 O O . GLU A 1 86 ? -7.601 -4.763 -0.727 1.00 90.06 86 GLU A O 1
ATOM 653 N N . ILE A 1 87 ? -6.100 -3.356 -1.604 1.00 92.06 87 ILE A N 1
ATOM 654 C CA . ILE A 1 87 ? -5.635 -4.275 -2.654 1.00 92.06 87 ILE A CA 1
ATOM 655 C C . ILE A 1 87 ? -4.948 -5.495 -2.027 1.00 92.06 87 ILE A C 1
ATOM 657 O O . ILE A 1 87 ? -5.293 -6.630 -2.361 1.00 92.06 87 ILE A O 1
ATOM 661 N N . VAL A 1 88 ? -4.057 -5.280 -1.056 1.00 90.2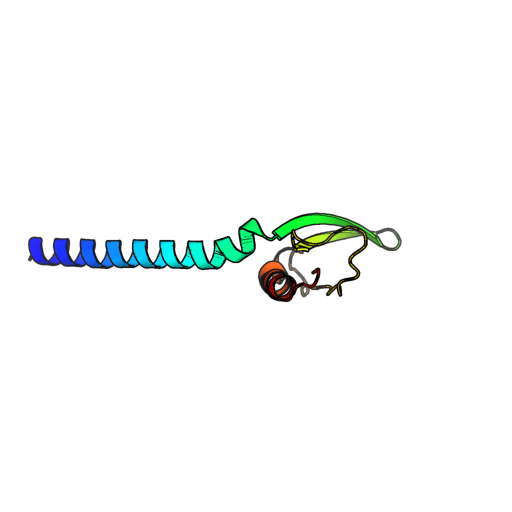5 88 VAL A N 1
ATOM 662 C CA . VAL A 1 88 ? -3.366 -6.372 -0.359 1.00 90.25 88 VAL A CA 1
ATOM 663 C C . VAL A 1 88 ? -4.320 -7.265 0.426 1.00 90.25 88 VAL A C 1
ATOM 665 O O . VAL A 1 88 ? -4.176 -8.486 0.405 1.00 90.25 88 VAL A O 1
ATOM 668 N N . ARG A 1 89 ? -5.385 -6.708 1.015 1.00 86.00 89 ARG A N 1
ATOM 669 C CA . ARG A 1 89 ? -6.454 -7.508 1.644 1.00 86.00 89 ARG A CA 1
ATOM 670 C C . ARG A 1 89 ? -7.166 -8.470 0.689 1.00 86.00 89 ARG A C 1
ATOM 672 O O . ARG A 1 89 ? -7.817 -9.398 1.159 1.00 86.00 89 ARG A O 1
ATOM 679 N N . ARG A 1 90 ? -7.073 -8.261 -0.628 1.00 88.19 90 ARG A N 1
ATOM 680 C CA . ARG A 1 90 ? -7.606 -9.175 -1.659 1.00 88.19 90 ARG A CA 1
ATOM 681 C C . ARG A 1 90 ? -6.573 -10.201 -2.133 1.00 88.19 90 ARG A C 1
ATOM 683 O O . ARG A 1 90 ? -6.840 -10.920 -3.089 1.00 88.19 90 ARG A O 1
ATOM 690 N N . GLY A 1 91 ? -5.412 -10.266 -1.485 1.00 87.62 91 GLY A N 1
ATOM 691 C CA . GLY A 1 91 ? -4.335 -11.190 -1.823 1.00 87.62 91 GLY A CA 1
ATOM 692 C C . GLY A 1 91 ? -3.439 -10.712 -2.964 1.00 87.62 91 GLY A C 1
ATOM 693 O O . GLY A 1 91 ? -2.659 -11.503 -3.465 1.00 87.62 91 GLY A O 1
ATOM 694 N N . MET A 1 92 ? -3.523 -9.453 -3.393 1.00 91.44 92 MET A N 1
ATOM 695 C CA . MET A 1 92 ? -2.623 -8.890 -4.412 1.00 91.44 92 MET A CA 1
ATOM 696 C C . MET A 1 92 ? -1.415 -8.201 -3.769 1.00 91.44 92 MET A C 1
ATOM 698 O O . MET A 1 92 ? -1.405 -7.959 -2.567 1.00 91.44 92 MET A O 1
ATOM 702 N N . VAL A 1 93 ? -0.408 -7.865 -4.570 1.00 92.69 93 VAL A N 1
ATOM 703 C CA . VAL A 1 93 ? 0.706 -6.981 -4.183 1.00 92.69 93 VAL A CA 1
ATOM 704 C C . VAL A 1 93 ? 0.397 -5.561 -4.668 1.00 92.69 93 VAL A C 1
ATOM 706 O O . VAL A 1 93 ? -0.213 -5.406 -5.730 1.00 92.69 93 VAL A O 1
ATOM 709 N N . ALA A 1 94 ? 0.779 -4.529 -3.913 1.00 93.12 94 ALA A N 1
ATOM 710 C CA . ALA A 1 94 ? 0.491 -3.131 -4.262 1.00 93.12 94 ALA A CA 1
ATOM 711 C C . ALA A 1 94 ? 1.633 -2.160 -3.953 1.00 93.12 94 ALA A C 1
ATOM 713 O O . ALA A 1 94 ? 2.381 -2.426 -2.985 1.00 93.12 94 ALA A O 1
#

Secondary structure (DSSP, 8-state):
-HHHHHHHHHHHHHHHHHHHHHHHHHHHHHHTTEEEEEEEEEETTEEEEEEEEEETT--TT----B------TT--GGGGHHHHHHHHTTT-B-